Protein AF-A0A372Q1Y4-F1 (afdb_monomer_lite)

Structure (mmCIF, N/CA/C/O backbone):
data_AF-A0A372Q1Y4-F1
#
_entry.id   AF-A0A372Q1Y4-F1
#
loop_
_atom_site.group_PDB
_atom_site.id
_atom_site.type_symbol
_atom_site.label_atom_id
_atom_site.label_alt_id
_atom_site.label_comp_id
_atom_site.label_asym_id
_atom_site.label_entity_id
_atom_site.label_seq_id
_atom_site.pdbx_PDB_ins_code
_atom_site.Cartn_x
_atom_site.Cartn_y
_atom_site.Cartn_z
_atom_site.occupancy
_atom_site.B_iso_or_equiv
_atom_site.auth_seq_id
_atom_site.auth_comp_id
_atom_site.auth_asym_id
_atom_site.auth_atom_id
_atom_site.pdbx_PDB_model_num
ATOM 1 N N . MET A 1 1 ? 36.941 8.340 -60.053 1.00 60.41 1 MET A N 1
ATOM 2 C CA . MET A 1 1 ? 35.469 8.529 -60.071 1.00 60.41 1 MET A CA 1
ATOM 3 C C . MET A 1 1 ? 34.721 7.320 -59.508 1.00 60.41 1 MET A C 1
ATOM 5 O O . MET A 1 1 ? 34.097 7.475 -58.472 1.00 60.41 1 MET A O 1
ATOM 9 N N . SER A 1 2 ? 34.765 6.121 -60.115 1.00 71.88 2 SER A N 1
ATOM 10 C CA . SER A 1 2 ? 34.005 4.960 -59.588 1.00 71.88 2 SER A CA 1
ATOM 11 C C . SER A 1 2 ? 34.626 4.290 -58.348 1.00 71.88 2 SER A C 1
ATOM 13 O O . SER A 1 2 ? 33.888 3.687 -57.572 1.00 71.88 2 SER A O 1
ATOM 15 N N . SER A 1 3 ? 35.947 4.364 -58.161 1.00 78.44 3 SER A N 1
ATOM 16 C CA . SER A 1 3 ? 36.663 3.805 -57.001 1.00 78.44 3 SER A CA 1
ATOM 17 C C . SER A 1 3 ? 36.432 4.617 -55.728 1.00 78.44 3 SER A C 1
ATOM 19 O O . SER A 1 3 ? 36.141 4.055 -54.679 1.00 78.44 3 SER A O 1
ATOM 21 N N . ASP A 1 4 ? 36.501 5.939 -55.846 1.00 87.44 4 ASP A N 1
ATOM 22 C CA . ASP A 1 4 ? 36.501 6.865 -54.706 1.00 87.44 4 ASP A CA 1
ATOM 23 C C . ASP A 1 4 ? 35.121 6.904 -54.036 1.00 87.44 4 ASP A C 1
ATOM 25 O O . ASP A 1 4 ? 35.006 6.922 -52.813 1.00 87.44 4 ASP A O 1
ATOM 29 N N . LEU A 1 5 ? 34.059 6.794 -54.845 1.00 90.62 5 LEU A N 1
ATOM 30 C CA . LEU A 1 5 ? 32.686 6.671 -54.361 1.00 90.62 5 LEU A CA 1
ATOM 31 C C . LEU A 1 5 ? 32.463 5.366 -53.576 1.00 90.62 5 LEU A C 1
ATOM 33 O O . LEU A 1 5 ? 31.770 5.374 -52.564 1.00 90.62 5 LEU A O 1
ATOM 37 N N . LYS A 1 6 ? 33.066 4.249 -54.009 1.00 91.19 6 LYS A N 1
ATOM 38 C CA . LYS A 1 6 ? 32.956 2.960 -53.302 1.00 91.19 6 LYS A CA 1
ATOM 39 C C . LYS A 1 6 ? 33.645 2.998 -51.940 1.00 91.19 6 LYS A C 1
ATOM 41 O O . LYS A 1 6 ? 33.107 2.450 -50.988 1.00 91.19 6 LYS A O 1
ATOM 46 N N . VAL A 1 7 ? 34.802 3.655 -51.839 1.00 92.25 7 VAL A N 1
ATOM 47 C CA . VAL A 1 7 ? 35.518 3.817 -50.561 1.00 92.25 7 VAL A CA 1
ATOM 48 C C . VAL A 1 7 ? 34.683 4.635 -49.572 1.00 92.25 7 VAL A C 1
ATOM 50 O O . VAL A 1 7 ? 34.485 4.197 -48.442 1.00 92.25 7 VAL A O 1
ATOM 53 N N . LEU A 1 8 ? 34.112 5.760 -50.019 1.00 93.81 8 LEU A N 1
ATOM 54 C CA . LEU A 1 8 ? 33.247 6.606 -49.186 1.00 93.81 8 LEU A CA 1
ATOM 55 C C . LEU A 1 8 ? 31.998 5.871 -48.678 1.00 93.81 8 LEU A C 1
ATOM 57 O O . LEU A 1 8 ? 31.610 6.058 -47.527 1.00 93.81 8 LEU A O 1
ATOM 61 N N . ILE A 1 9 ? 31.375 5.029 -49.511 1.00 94.06 9 ILE A N 1
ATOM 62 C CA . ILE A 1 9 ? 30.21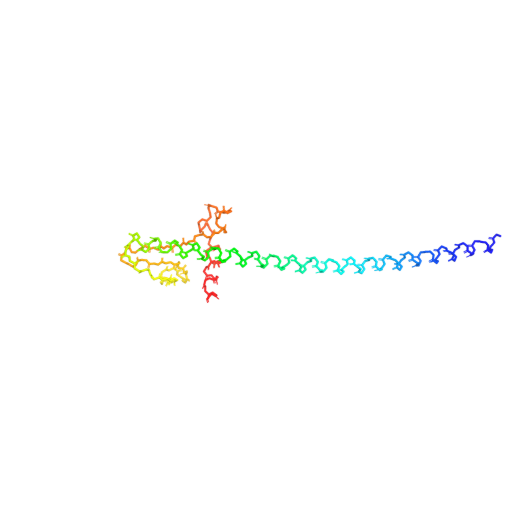9 4.215 -49.101 1.00 94.06 9 ILE A CA 1
ATOM 63 C C . ILE A 1 9 ? 30.619 3.253 -47.977 1.00 94.06 9 ILE A C 1
ATOM 65 O O . ILE A 1 9 ? 29.974 3.253 -46.931 1.00 94.06 9 ILE A O 1
ATOM 69 N N . THR A 1 10 ? 31.717 2.511 -48.141 1.00 94.25 10 THR A N 1
ATOM 70 C CA . THR A 1 10 ? 32.200 1.565 -47.122 1.00 94.25 10 THR A CA 1
ATOM 71 C C . THR A 1 10 ? 32.541 2.265 -45.800 1.00 94.25 10 THR A C 1
ATOM 73 O O . THR A 1 10 ? 32.226 1.758 -44.724 1.00 94.25 10 THR A O 1
ATOM 76 N N . GLU A 1 11 ? 33.155 3.451 -45.851 1.00 95.25 11 GLU A N 1
ATOM 77 C CA . GLU A 1 11 ? 33.456 4.241 -44.650 1.00 95.25 11 GLU A CA 1
ATOM 78 C C . GLU A 1 11 ? 32.190 4.717 -43.924 1.00 95.25 11 GLU A C 1
ATOM 80 O O . GLU A 1 11 ? 32.138 4.705 -42.690 1.00 95.25 11 GLU A O 1
ATOM 85 N N . LEU A 1 12 ? 31.163 5.136 -44.667 1.00 95.94 12 LEU A N 1
ATOM 86 C CA . LEU A 1 12 ? 29.878 5.539 -44.095 1.00 95.94 12 LEU A CA 1
ATOM 87 C C . LEU A 1 12 ? 29.132 4.346 -43.488 1.00 95.94 12 LEU A C 1
ATOM 89 O O . LEU A 1 12 ? 28.604 4.463 -42.384 1.00 95.94 12 LEU A O 1
ATOM 93 N N . GLU A 1 13 ? 29.131 3.192 -44.154 1.00 95.88 13 GLU A N 1
ATOM 94 C CA . GLU A 1 13 ? 28.538 1.954 -43.633 1.00 95.88 13 GLU A CA 1
ATOM 95 C C . GLU A 1 13 ? 29.213 1.503 -42.330 1.00 95.88 13 GLU A C 1
ATOM 97 O O . GLU A 1 13 ? 28.530 1.132 -41.368 1.00 95.88 13 GLU A O 1
ATOM 102 N N . ALA A 1 14 ? 30.544 1.604 -42.255 1.00 95.44 14 ALA A N 1
ATOM 103 C CA . ALA A 1 14 ? 31.298 1.308 -41.041 1.00 95.44 14 ALA A CA 1
ATOM 104 C C . ALA A 1 14 ? 30.930 2.263 -39.890 1.00 95.44 14 ALA A C 1
ATOM 106 O O . ALA A 1 14 ? 30.671 1.805 -38.777 1.00 95.44 14 ALA A O 1
ATOM 107 N N . LYS A 1 15 ? 30.831 3.575 -40.158 1.00 96.38 15 LYS A N 1
ATOM 108 C CA . LYS A 1 15 ? 30.415 4.577 -39.157 1.00 96.38 15 LYS A CA 1
ATOM 109 C C . LYS A 1 15 ? 28.994 4.340 -38.651 1.00 96.38 15 LYS A C 1
ATOM 111 O O . LYS A 1 15 ? 28.773 4.364 -37.446 1.00 96.38 15 LYS A O 1
ATOM 116 N N . ILE A 1 16 ? 28.049 4.054 -39.549 1.00 97.06 16 ILE A N 1
ATOM 117 C CA . ILE A 1 16 ? 26.661 3.731 -39.181 1.00 97.06 16 ILE A CA 1
ATOM 118 C C . ILE A 1 16 ? 26.619 2.491 -38.284 1.00 97.06 16 ILE A C 1
ATOM 120 O O . ILE A 1 16 ? 25.847 2.443 -37.327 1.00 97.06 16 ILE A O 1
ATOM 124 N N . THR A 1 17 ? 27.433 1.481 -38.587 1.00 96.38 17 THR A N 1
ATOM 125 C CA . THR A 1 17 ? 27.488 0.243 -37.801 1.00 96.38 17 THR A CA 1
ATOM 126 C C . THR A 1 17 ? 28.058 0.490 -36.404 1.00 96.38 17 THR A C 1
ATOM 128 O O . THR A 1 17 ? 27.474 0.031 -35.423 1.00 96.38 17 THR A O 1
ATOM 131 N N . ASP A 1 18 ? 29.141 1.264 -36.297 1.00 96.31 18 ASP A N 1
ATOM 132 C CA . ASP A 1 18 ? 29.730 1.645 -35.008 1.00 96.31 18 ASP A CA 1
ATOM 133 C C . ASP A 1 18 ? 28.753 2.477 -34.158 1.00 96.31 18 ASP A C 1
ATOM 135 O O . ASP A 1 18 ? 28.542 2.185 -32.981 1.00 96.31 18 ASP A O 1
ATOM 139 N N . GLU A 1 19 ? 28.075 3.463 -34.753 1.00 96.75 19 GLU A N 1
ATOM 140 C CA . GLU A 1 19 ? 27.062 4.256 -34.048 1.00 96.75 19 GLU A CA 1
ATOM 141 C C . GLU A 1 19 ? 25.874 3.409 -33.585 1.00 96.75 19 GLU A C 1
ATOM 143 O O . GLU A 1 19 ? 25.440 3.544 -32.439 1.00 96.75 19 GLU A O 1
ATOM 148 N N . LYS A 1 20 ? 25.375 2.489 -34.421 1.00 96.94 20 LYS A N 1
ATOM 149 C CA . LYS A 1 20 ? 24.313 1.548 -34.027 1.00 96.94 20 LYS A CA 1
ATOM 150 C C . LYS A 1 20 ? 24.725 0.710 -32.819 1.00 96.94 20 LYS A C 1
ATOM 152 O O . LYS A 1 20 ? 23.959 0.633 -31.859 1.00 96.94 20 LYS A O 1
ATOM 157 N N . ALA A 1 21 ? 25.939 0.158 -32.823 1.00 96.50 21 ALA A N 1
ATOM 158 C CA . ALA A 1 21 ? 26.454 -0.614 -31.695 1.00 96.50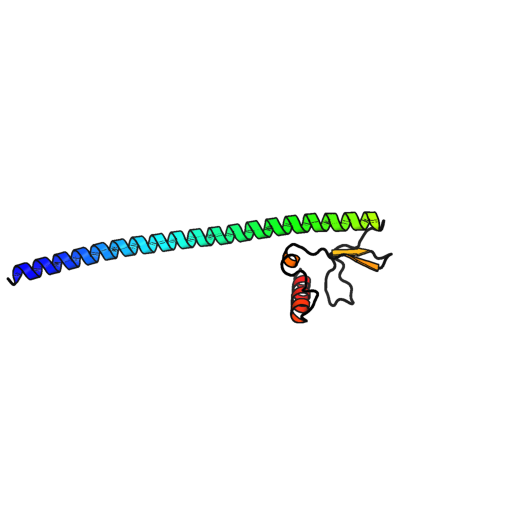 21 ALA A CA 1
ATOM 159 C C . ALA A 1 21 ? 26.536 0.237 -30.412 1.00 96.50 21 ALA A C 1
ATOM 161 O O . ALA A 1 21 ? 26.139 -0.210 -29.333 1.00 96.50 21 ALA A O 1
ATOM 162 N N . ARG A 1 22 ? 26.975 1.500 -30.515 1.00 96.75 22 ARG A N 1
ATOM 163 C CA . ARG A 1 22 ? 26.988 2.437 -29.375 1.00 96.75 22 ARG A CA 1
ATOM 164 C C . ARG A 1 22 ? 25.582 2.711 -28.840 1.00 96.75 22 ARG A C 1
ATOM 166 O O . ARG A 1 22 ? 25.389 2.715 -27.622 1.00 96.75 22 ARG A O 1
ATOM 173 N N . PHE A 1 23 ? 24.601 2.916 -29.719 1.00 97.50 23 PHE A N 1
ATOM 174 C CA . PHE A 1 23 ? 23.211 3.125 -29.311 1.00 97.50 23 PHE A CA 1
ATOM 175 C C . PHE A 1 23 ? 22.612 1.889 -28.638 1.00 97.50 23 PHE A C 1
ATOM 177 O O . PHE A 1 23 ? 21.936 2.035 -27.622 1.00 97.50 23 PHE A O 1
ATOM 184 N N . GLU A 1 24 ? 22.896 0.679 -29.118 1.00 97.06 24 GLU A N 1
ATOM 185 C CA . GLU A 1 24 ? 22.444 -0.559 -28.468 1.00 97.06 24 GLU A CA 1
ATOM 186 C C . GLU A 1 24 ? 23.001 -0.702 -27.044 1.00 97.06 24 GLU A C 1
ATOM 188 O O . GLU A 1 24 ? 22.261 -1.019 -26.103 1.00 97.06 24 GLU A O 1
ATOM 193 N N . VAL A 1 25 ? 24.285 -0.389 -26.846 1.00 97.50 25 VAL A N 1
ATOM 194 C CA . VAL A 1 25 ? 24.905 -0.367 -25.510 1.00 97.50 25 VAL A CA 1
ATOM 195 C C . VAL A 1 25 ? 24.258 0.689 -24.605 1.00 97.50 25 VAL A C 1
ATOM 197 O O . VAL A 1 25 ? 24.055 0.451 -23.414 1.00 97.50 25 VAL A O 1
ATOM 200 N N . LEU A 1 26 ? 23.902 1.861 -25.135 1.00 97.75 26 LEU A N 1
ATOM 201 C CA . LEU A 1 26 ? 23.205 2.890 -24.356 1.00 97.75 26 LEU A CA 1
ATOM 202 C C . LEU A 1 26 ? 21.779 2.462 -23.989 1.00 97.75 26 LEU A C 1
ATOM 204 O O . LEU A 1 26 ? 21.374 2.620 -22.839 1.00 97.75 26 LEU A O 1
ATOM 208 N N . ILE A 1 27 ? 21.034 1.875 -24.927 1.00 97.94 27 ILE A N 1
ATOM 209 C CA . ILE A 1 27 ? 19.667 1.388 -24.700 1.00 97.94 27 ILE A CA 1
ATOM 210 C C . ILE A 1 27 ? 19.653 0.305 -23.621 1.00 97.94 27 ILE A C 1
ATOM 212 O O . ILE A 1 27 ? 18.800 0.326 -22.734 1.00 97.94 27 ILE A O 1
ATOM 216 N N . THR A 1 28 ? 20.593 -0.639 -23.672 1.00 97.44 28 THR A N 1
ATOM 217 C CA . THR A 1 28 ? 20.694 -1.703 -22.662 1.00 97.44 28 THR A CA 1
ATOM 218 C C . THR A 1 28 ? 20.998 -1.141 -21.274 1.00 97.44 28 THR A C 1
ATOM 220 O O . THR A 1 28 ? 20.311 -1.509 -20.320 1.00 97.44 28 THR A O 1
ATOM 223 N N . LYS A 1 29 ? 21.926 -0.182 -21.159 1.00 97.69 29 LYS A N 1
ATOM 224 C CA . LYS A 1 29 ? 22.201 0.521 -19.892 1.00 97.69 29 LYS A CA 1
ATOM 225 C C . LYS A 1 29 ? 20.986 1.289 -19.370 1.00 97.69 29 LYS A C 1
ATOM 227 O O . LYS A 1 29 ? 20.681 1.214 -18.185 1.00 97.69 29 LYS A O 1
ATOM 232 N N . LEU A 1 30 ? 20.263 1.997 -20.239 1.00 97.81 30 LEU A N 1
ATOM 233 C CA . LEU A 1 30 ? 19.053 2.727 -19.847 1.00 97.81 30 LEU A CA 1
ATOM 234 C C . LEU A 1 30 ? 17.966 1.785 -19.324 1.00 97.81 30 LEU A C 1
ATOM 236 O O . LEU A 1 30 ? 17.355 2.078 -18.302 1.00 97.81 30 LEU A O 1
ATOM 240 N N . LYS A 1 31 ? 17.762 0.632 -19.971 1.00 97.75 31 LYS A N 1
ATOM 241 C CA . LYS A 1 31 ? 16.812 -0.387 -19.500 1.00 97.75 31 LYS A CA 1
ATOM 242 C C . LYS A 1 31 ? 17.196 -0.948 -18.130 1.00 97.75 31 LYS A C 1
ATOM 244 O O . LYS A 1 31 ? 16.320 -1.134 -17.292 1.00 97.75 31 LYS A O 1
ATOM 249 N N . GLN A 1 32 ? 18.485 -1.196 -17.896 1.00 96.50 32 GLN A N 1
ATOM 250 C CA . GLN A 1 32 ? 18.979 -1.650 -16.592 1.00 96.50 32 GLN A CA 1
ATOM 251 C C . GLN A 1 32 ? 18.735 -0.600 -15.504 1.00 96.50 32 GLN A C 1
ATOM 253 O O . GLN A 1 32 ? 18.171 -0.924 -14.462 1.00 96.50 32 GLN A O 1
ATOM 258 N N . ASN A 1 33 ? 19.081 0.661 -15.774 1.00 97.44 33 ASN A N 1
ATOM 259 C CA . ASN A 1 33 ? 18.850 1.759 -14.837 1.00 97.44 33 ASN A CA 1
ATOM 260 C C . ASN A 1 33 ? 17.358 1.956 -14.547 1.00 97.44 33 ASN A C 1
ATOM 262 O O . ASN A 1 33 ? 16.991 2.191 -13.400 1.00 97.44 33 ASN A O 1
ATOM 266 N N . GLN A 1 34 ? 16.496 1.837 -15.562 1.00 97.50 34 GLN A N 1
ATOM 267 C CA . GLN A 1 34 ? 15.049 1.938 -15.377 1.00 97.50 34 GLN A CA 1
ATOM 268 C C . GLN A 1 34 ? 14.537 0.835 -14.446 1.00 97.50 34 GLN A C 1
ATOM 270 O O . GLN A 1 34 ? 13.854 1.136 -13.475 1.00 97.50 34 GLN A O 1
ATOM 275 N N . ALA A 1 35 ? 14.939 -0.417 -14.679 1.00 96.94 35 ALA A N 1
ATOM 276 C CA . ALA A 1 35 ? 14.557 -1.532 -13.817 1.00 96.94 35 ALA A CA 1
ATOM 277 C C . ALA A 1 35 ? 15.046 -1.348 -12.367 1.00 96.94 35 ALA A C 1
ATOM 279 O O . ALA A 1 35 ? 14.336 -1.691 -11.423 1.00 96.94 35 ALA A O 1
ATOM 280 N N . GLU A 1 36 ? 16.241 -0.780 -12.172 1.00 97.69 36 GLU A N 1
ATOM 281 C CA . GLU A 1 36 ? 16.752 -0.465 -10.837 1.00 97.69 36 GLU A CA 1
ATOM 282 C C . GLU A 1 36 ? 15.945 0.650 -10.154 1.00 97.69 36 GLU A C 1
ATOM 284 O O . GLU A 1 36 ? 15.630 0.546 -8.966 1.00 97.69 36 GLU A O 1
ATOM 289 N N . ILE A 1 37 ? 15.591 1.708 -10.889 1.00 97.69 37 ILE A N 1
ATOM 290 C CA . ILE A 1 37 ? 14.756 2.800 -10.377 1.00 97.69 37 ILE A CA 1
ATOM 291 C C . ILE A 1 37 ? 13.376 2.271 -9.988 1.00 97.69 37 ILE A C 1
ATOM 293 O O . ILE A 1 37 ? 12.929 2.541 -8.875 1.00 97.69 37 ILE A O 1
ATOM 297 N N . ASP A 1 38 ? 12.743 1.473 -10.845 1.00 97.25 38 ASP A N 1
ATOM 298 C CA . ASP A 1 38 ? 11.421 0.899 -10.587 1.00 97.25 38 ASP A CA 1
ATOM 299 C C . ASP A 1 38 ? 11.440 0.017 -9.328 1.00 97.25 38 ASP A C 1
ATOM 301 O O . ASP A 1 38 ? 10.577 0.140 -8.458 1.00 97.25 38 ASP A O 1
ATOM 305 N N . ALA A 1 39 ? 12.480 -0.810 -9.165 1.00 96.69 39 ALA A N 1
ATOM 306 C CA . ALA A 1 39 ? 12.660 -1.622 -7.962 1.00 96.69 39 ALA A CA 1
ATOM 307 C C . ALA A 1 39 ? 12.851 -0.768 -6.694 1.00 96.69 39 ALA A C 1
ATOM 309 O O . ALA A 1 39 ? 12.323 -1.101 -5.629 1.00 96.69 39 ALA A O 1
ATOM 310 N N . ARG A 1 40 ? 13.588 0.347 -6.789 1.00 97.56 40 ARG A N 1
ATOM 311 C CA . ARG A 1 40 ? 13.769 1.286 -5.669 1.00 97.56 40 ARG A CA 1
ATOM 312 C C . ARG A 1 40 ? 12.474 2.016 -5.316 1.00 97.56 40 ARG A C 1
ATOM 314 O O . ARG A 1 40 ? 12.204 2.175 -4.129 1.00 97.56 40 ARG A O 1
ATOM 321 N N . ILE A 1 41 ? 11.686 2.435 -6.307 1.00 96.88 41 ILE A N 1
ATOM 322 C CA . ILE A 1 41 ? 10.378 3.073 -6.095 1.00 96.88 41 ILE A CA 1
ATOM 323 C C . ILE A 1 41 ? 9.454 2.112 -5.351 1.00 96.88 41 ILE A C 1
ATOM 325 O O . ILE A 1 41 ? 8.957 2.462 -4.285 1.00 96.88 41 ILE A O 1
ATOM 329 N N . LEU A 1 42 ? 9.321 0.880 -5.844 1.00 96.06 42 LEU A N 1
ATOM 330 C CA . LEU A 1 42 ? 8.458 -0.129 -5.233 1.00 96.06 42 LEU A CA 1
ATOM 331 C C . LEU A 1 42 ? 8.839 -0.399 -3.770 1.00 96.06 42 LEU A C 1
ATOM 333 O O . LEU A 1 42 ? 7.973 -0.498 -2.903 1.00 96.06 42 LEU A O 1
ATOM 337 N N . LYS A 1 43 ? 10.142 -0.454 -3.470 1.00 95.56 43 LYS A N 1
ATOM 338 C CA . LYS A 1 43 ? 10.623 -0.605 -2.093 1.00 95.56 43 LYS A CA 1
ATOM 339 C C . LYS A 1 43 ? 10.282 0.605 -1.216 1.00 95.56 43 LYS A C 1
ATOM 341 O O . LYS A 1 43 ? 9.856 0.433 -0.079 1.00 95.56 43 LYS A O 1
ATOM 346 N N . LEU A 1 44 ? 10.458 1.823 -1.727 1.00 94.88 44 LEU A N 1
ATOM 347 C CA . LEU A 1 44 ? 10.141 3.044 -0.980 1.00 94.88 44 LEU A CA 1
ATOM 348 C C . LEU A 1 44 ? 8.644 3.171 -0.684 1.00 94.88 44 LEU A C 1
ATOM 350 O O . LEU A 1 44 ? 8.285 3.605 0.411 1.00 94.88 44 LEU A O 1
ATOM 354 N N . GLU A 1 45 ? 7.789 2.780 -1.628 1.00 92.81 45 GLU A N 1
ATOM 355 C CA . GLU A 1 45 ? 6.335 2.748 -1.446 1.00 92.81 45 GLU A CA 1
ATOM 356 C C . GLU A 1 45 ? 5.934 1.749 -0.354 1.00 92.81 45 GLU A C 1
ATOM 358 O O . GLU A 1 45 ? 5.158 2.098 0.538 1.00 92.81 45 GLU A O 1
ATOM 363 N N . GLN A 1 46 ? 6.520 0.547 -0.359 1.00 87.50 46 GLN A N 1
ATOM 364 C CA . GLN A 1 46 ? 6.318 -0.448 0.700 1.00 87.50 46 GLN A CA 1
ATOM 365 C C . GLN A 1 46 ? 6.780 0.077 2.068 1.00 87.50 46 GLN A C 1
ATOM 367 O O . GLN A 1 46 ? 5.999 0.092 3.020 1.00 87.50 46 GLN A O 1
ATOM 372 N N . ASP A 1 47 ? 8.006 0.602 2.157 1.00 90.50 47 ASP A N 1
ATOM 373 C CA . ASP A 1 47 ? 8.559 1.166 3.395 1.00 90.50 47 ASP A CA 1
ATOM 374 C C . ASP A 1 47 ? 7.723 2.355 3.913 1.00 90.50 47 ASP A C 1
ATOM 376 O O . ASP A 1 47 ? 7.675 2.639 5.116 1.00 90.50 47 ASP A O 1
ATOM 380 N N . GLN A 1 48 ? 7.109 3.133 3.018 1.00 86.31 48 GLN A N 1
ATOM 381 C CA . GLN A 1 48 ? 6.201 4.211 3.397 1.00 86.31 48 GLN A CA 1
ATOM 382 C C . GLN A 1 48 ? 4.882 3.662 3.947 1.00 86.31 48 GLN A C 1
ATOM 384 O O . GLN A 1 48 ? 4.486 4.084 5.037 1.00 86.31 48 GLN A O 1
ATOM 389 N N . ALA A 1 49 ? 4.254 2.709 3.254 1.00 81.25 49 ALA A N 1
ATOM 390 C CA . ALA A 1 49 ? 3.013 2.075 3.691 1.00 81.25 49 ALA A CA 1
ATOM 391 C C . ALA A 1 49 ? 3.165 1.444 5.086 1.00 81.25 49 ALA A C 1
ATOM 393 O O . ALA A 1 49 ? 2.398 1.756 5.996 1.00 81.25 49 ALA A O 1
ATOM 394 N N . GLU A 1 50 ? 4.236 0.679 5.318 1.00 85.88 50 GLU A N 1
ATOM 395 C CA . GLU A 1 50 ? 4.509 0.065 6.625 1.00 85.88 50 GLU A CA 1
ATOM 396 C C . GLU A 1 50 ? 4.690 1.103 7.747 1.00 85.88 50 GLU A C 1
ATOM 398 O O . GLU A 1 50 ? 4.241 0.918 8.887 1.00 85.88 50 GLU A O 1
ATOM 403 N N . ARG A 1 51 ? 5.356 2.227 7.451 1.00 84.75 51 ARG A N 1
ATOM 404 C CA . ARG A 1 51 ? 5.541 3.316 8.423 1.00 84.75 51 ARG A CA 1
ATOM 405 C C . ARG A 1 51 ? 4.227 4.009 8.754 1.00 84.75 51 ARG A C 1
ATOM 407 O O . ARG A 1 51 ? 4.031 4.387 9.914 1.00 84.75 51 ARG A O 1
ATOM 414 N N . GLU A 1 52 ? 3.362 4.210 7.768 1.00 83.94 52 GLU A N 1
ATOM 415 C CA . GLU A 1 52 ? 2.030 4.781 7.964 1.00 83.94 52 GLU A CA 1
ATOM 416 C C . GLU A 1 52 ? 1.144 3.843 8.787 1.00 83.94 52 GLU A C 1
ATOM 418 O O . GLU A 1 52 ? 0.588 4.280 9.797 1.00 83.94 52 GLU A O 1
ATOM 423 N N . ASP A 1 53 ? 1.125 2.547 8.477 1.00 82.69 53 ASP A N 1
ATOM 424 C CA . ASP A 1 53 ? 0.380 1.537 9.236 1.00 82.69 53 ASP A CA 1
ATOM 425 C C . ASP A 1 53 ? 0.825 1.473 10.698 1.00 82.69 53 ASP A C 1
ATOM 427 O O . ASP A 1 53 ? 0.007 1.488 11.625 1.00 82.69 53 ASP A O 1
ATOM 431 N N . LYS A 1 54 ? 2.139 1.507 10.945 1.00 84.69 54 LYS A N 1
ATOM 432 C CA . LYS A 1 54 ? 2.688 1.533 12.307 1.00 84.69 54 LYS A CA 1
ATOM 433 C C . LYS A 1 54 ? 2.265 2.785 13.080 1.00 84.69 54 LYS A C 1
ATOM 435 O O . LYS A 1 54 ? 1.992 2.705 14.284 1.00 84.69 54 LYS A O 1
ATOM 440 N N . LYS A 1 55 ? 2.222 3.948 12.421 1.00 84.44 55 LYS A N 1
ATOM 441 C CA . LYS A 1 55 ? 1.745 5.200 13.032 1.00 84.44 55 LYS A CA 1
ATOM 442 C C . LYS A 1 55 ? 0.249 5.128 13.330 1.00 84.44 55 LYS A C 1
ATOM 444 O O . LYS A 1 55 ? -0.139 5.465 14.449 1.00 84.44 55 LYS A O 1
ATOM 449 N N . ASN A 1 56 ? -0.551 4.648 12.379 1.00 83.94 56 ASN A N 1
ATOM 450 C CA . ASN A 1 56 ? -1.998 4.497 12.517 1.00 83.94 56 ASN A CA 1
ATOM 451 C C . ASN A 1 56 ? -2.340 3.561 13.681 1.00 83.94 56 ASN A C 1
ATOM 453 O O . ASN A 1 56 ? -3.092 3.952 14.569 1.00 83.94 56 ASN A O 1
ATOM 457 N N . ARG A 1 57 ? -1.685 2.396 13.776 1.00 85.56 57 ARG A N 1
ATOM 458 C CA . ARG A 1 57 ? -1.865 1.459 14.897 1.00 85.56 57 ARG A CA 1
ATOM 459 C C . ARG A 1 57 ? -1.522 2.090 16.249 1.00 85.56 57 ARG A C 1
ATOM 461 O O . ARG A 1 57 ? -2.272 1.958 17.212 1.00 85.56 57 ARG A O 1
ATOM 468 N N . LYS A 1 58 ? -0.406 2.828 16.337 1.00 88.62 58 LYS A N 1
ATOM 469 C CA . LYS A 1 58 ? -0.017 3.534 17.574 1.00 88.62 58 LYS A CA 1
ATOM 470 C C . LYS A 1 58 ? -1.045 4.598 17.970 1.00 88.62 58 LYS A C 1
ATOM 472 O O . LYS A 1 58 ? -1.287 4.799 19.161 1.00 88.62 58 LYS A O 1
ATOM 477 N N . PHE A 1 59 ? -1.613 5.299 16.992 1.00 88.38 59 PHE A N 1
ATOM 478 C CA . PHE A 1 59 ? -2.658 6.292 17.217 1.00 88.38 59 PHE A CA 1
ATOM 479 C C . PHE A 1 59 ? -3.963 5.637 17.686 1.00 88.38 59 PHE A C 1
ATOM 481 O O . PHE A 1 59 ? -4.489 6.027 18.725 1.00 88.38 59 PHE A O 1
ATOM 488 N N . GLN A 1 60 ? -4.400 4.572 17.014 1.00 87.94 60 GLN A N 1
ATOM 489 C CA . GLN A 1 60 ? -5.569 3.772 17.379 1.00 87.94 60 GLN A CA 1
ATOM 490 C C . GLN A 1 60 ? -5.487 3.261 18.823 1.00 87.94 60 GLN A C 1
ATOM 492 O O . GLN A 1 60 ? -6.394 3.508 19.617 1.00 87.94 60 GLN A O 1
ATOM 497 N N . THR A 1 61 ? -4.358 2.663 19.225 1.00 91.31 61 THR A N 1
ATOM 498 C CA . THR A 1 61 ? -4.148 2.225 20.617 1.00 91.31 61 THR A CA 1
ATOM 499 C C . THR A 1 61 ? -4.282 3.377 21.619 1.00 91.31 61 THR A C 1
ATOM 501 O O . THR A 1 61 ? -4.857 3.194 22.691 1.00 91.31 61 THR A O 1
ATOM 504 N N . ARG A 1 62 ? -3.782 4.577 21.290 1.00 93.56 62 ARG A N 1
ATOM 505 C CA . ARG A 1 62 ? -3.921 5.758 22.159 1.00 93.56 62 ARG A CA 1
ATOM 506 C C . ARG A 1 62 ? -5.375 6.210 22.281 1.00 93.56 62 ARG A C 1
ATOM 508 O O . ARG A 1 62 ? -5.809 6.483 23.394 1.00 93.56 62 ARG A O 1
ATOM 515 N N . CYS A 1 63 ? -6.125 6.256 21.181 1.00 91.88 63 CYS A N 1
ATOM 516 C CA . CYS A 1 63 ? -7.549 6.602 21.198 1.00 91.88 63 CYS A CA 1
ATOM 517 C C . CYS A 1 63 ? -8.363 5.628 22.058 1.00 91.88 63 CYS A C 1
ATOM 519 O O . CYS A 1 63 ? -9.145 6.062 22.901 1.00 91.88 63 CYS A O 1
ATOM 521 N N . ILE A 1 64 ? -8.126 4.323 21.900 1.00 93.00 64 ILE A N 1
ATOM 522 C CA . ILE A 1 64 ? -8.787 3.279 22.694 1.00 93.00 64 ILE A CA 1
ATOM 523 C C . ILE A 1 64 ? -8.455 3.437 24.184 1.00 93.00 64 ILE A C 1
ATOM 525 O O . ILE A 1 64 ? -9.349 3.351 25.025 1.00 93.00 64 ILE A O 1
ATOM 529 N N . GLN A 1 65 ? -7.189 3.706 24.522 1.00 95.25 65 GLN A N 1
ATOM 530 C CA . GLN A 1 65 ? -6.761 3.918 25.907 1.00 95.25 65 GLN A CA 1
ATOM 531 C C . GLN A 1 65 ? -7.429 5.151 26.534 1.00 95.25 65 GLN A C 1
ATOM 533 O O . GLN A 1 65 ? -7.929 5.063 27.653 1.00 95.25 65 GLN A O 1
ATOM 538 N N . ILE A 1 66 ? -7.503 6.269 25.805 1.00 95.12 66 ILE A N 1
ATOM 539 C CA . ILE A 1 66 ? -8.194 7.483 26.264 1.00 95.12 66 ILE A CA 1
ATOM 540 C C . ILE A 1 66 ? -9.687 7.202 26.485 1.00 95.12 66 ILE A C 1
ATOM 542 O O . ILE A 1 66 ? -10.233 7.552 27.528 1.00 95.12 66 ILE A O 1
ATOM 546 N N . ALA A 1 67 ? -10.352 6.531 25.540 1.00 94.75 67 ALA A N 1
ATOM 547 C CA . ALA A 1 67 ? -11.769 6.194 25.667 1.00 94.75 67 ALA A CA 1
ATOM 548 C C . ALA A 1 67 ? -12.037 5.262 26.862 1.00 94.75 67 ALA A C 1
ATOM 550 O O . ALA A 1 67 ? -12.996 5.471 27.603 1.00 94.75 67 ALA A O 1
ATOM 551 N N . LYS A 1 68 ? -11.149 4.289 27.103 1.00 96.00 68 LYS A N 1
ATOM 552 C CA . LYS A 1 68 ? -11.180 3.420 28.287 1.00 96.00 68 LYS A CA 1
ATOM 553 C C . LYS A 1 68 ? -11.105 4.212 29.591 1.00 96.00 68 LYS A C 1
ATOM 555 O O . LYS A 1 68 ? -11.837 3.893 30.524 1.00 96.00 68 LYS A O 1
ATOM 560 N N . GLU A 1 69 ? -10.238 5.218 29.666 1.00 97.12 69 GLU A N 1
ATOM 561 C CA . GLU A 1 69 ? -10.102 6.076 30.850 1.00 97.12 69 GLU A CA 1
ATOM 562 C C . GLU A 1 69 ? -11.333 6.969 31.057 1.00 97.12 69 GLU A C 1
ATOM 564 O O . GLU A 1 69 ? -11.843 7.045 32.172 1.00 97.12 69 GLU A O 1
ATOM 569 N N . ILE A 1 70 ? -11.862 7.579 29.989 1.00 96.31 70 ILE A N 1
ATOM 570 C CA . ILE A 1 70 ? -13.052 8.447 30.046 1.00 96.31 70 ILE A CA 1
ATOM 571 C C . ILE A 1 70 ? -14.304 7.662 30.453 1.00 96.31 70 ILE A C 1
ATOM 573 O O . ILE A 1 70 ? -15.085 8.119 31.285 1.00 96.31 70 ILE A O 1
ATOM 577 N N . LEU A 1 71 ? -14.512 6.486 29.858 1.00 95.81 71 LEU A N 1
ATOM 578 C CA . LEU A 1 71 ? -15.694 5.659 30.109 1.00 95.81 71 LEU A CA 1
ATOM 579 C C . LEU A 1 71 ? -15.540 4.781 31.357 1.00 95.81 71 LEU A C 1
ATOM 581 O O . LEU A 1 71 ? -16.522 4.205 31.823 1.00 95.81 71 LEU A O 1
ATOM 585 N N . ASN A 1 72 ? -14.325 4.682 31.910 1.00 95.94 72 ASN A N 1
ATOM 586 C CA . ASN A 1 72 ? -13.976 3.788 33.014 1.00 95.94 72 ASN A CA 1
ATOM 587 C C . ASN A 1 72 ? -14.486 2.349 32.778 1.00 95.94 72 ASN A C 1
ATOM 589 O O . ASN A 1 72 ? -15.051 1.696 33.657 1.00 95.94 72 ASN A O 1
ATOM 593 N N . GLU A 1 73 ? -14.331 1.875 31.543 1.00 94.75 73 GLU A N 1
ATOM 594 C CA . GLU A 1 73 ? -14.807 0.579 31.069 1.00 94.75 73 GLU A CA 1
ATOM 595 C C . GLU A 1 73 ? -13.746 -0.042 30.161 1.00 94.75 73 GLU A C 1
ATOM 597 O O . GLU A 1 73 ? -13.140 0.637 29.334 1.00 94.75 73 GLU A O 1
ATOM 602 N N . LYS A 1 74 ? -13.522 -1.352 30.294 1.00 94.50 74 LYS A N 1
ATOM 603 C CA . LYS A 1 74 ? -12.647 -2.084 29.379 1.00 94.50 74 LYS A CA 1
ATOM 604 C C . LYS A 1 74 ? -13.400 -2.358 28.065 1.00 94.50 74 LYS A C 1
ATOM 606 O O . LYS A 1 74 ? -14.425 -3.034 28.124 1.00 94.50 74 LYS A O 1
ATOM 611 N N . PRO A 1 75 ? -12.898 -1.900 26.905 1.00 95.31 75 PRO A N 1
ATOM 612 C CA . PRO A 1 75 ? -13.553 -2.164 25.631 1.00 95.31 75 PRO A CA 1
ATOM 613 C C . 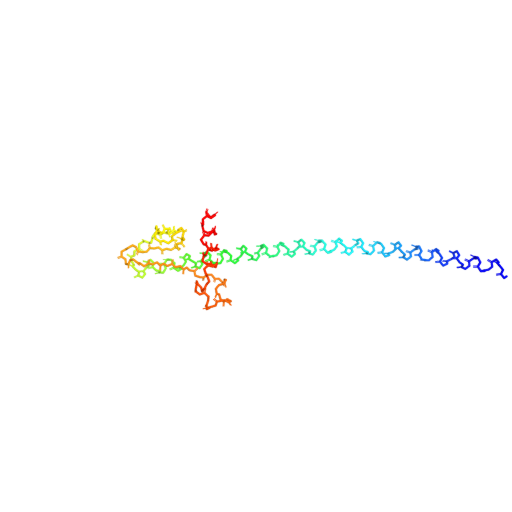PRO A 1 75 ? -13.366 -3.613 25.175 1.00 95.31 75 PRO A C 1
ATOM 615 O O . PRO A 1 75 ? -12.369 -4.265 25.506 1.00 95.31 75 PRO A O 1
ATOM 618 N N . ILE A 1 76 ? -14.297 -4.072 24.345 1.00 93.75 76 ILE A N 1
ATOM 619 C CA . ILE A 1 76 ? -14.128 -5.213 23.445 1.00 93.75 76 ILE A CA 1
ATOM 620 C C . ILE A 1 76 ? -13.399 -4.689 22.205 1.00 93.75 76 ILE A C 1
ATOM 622 O O . ILE A 1 76 ? -13.907 -3.792 21.542 1.00 93.75 76 ILE A O 1
ATOM 626 N N . ILE A 1 77 ? -12.201 -5.196 21.933 1.00 92.19 77 ILE A N 1
ATOM 627 C CA . ILE A 1 77 ? -11.371 -4.793 20.787 1.00 92.19 77 ILE A CA 1
ATOM 628 C C . ILE A 1 77 ? -11.781 -5.605 19.557 1.00 92.19 77 ILE A C 1
ATOM 630 O O . ILE A 1 77 ? -12.142 -6.769 19.726 1.00 92.19 77 ILE A O 1
ATOM 634 N N . GLU A 1 78 ? -11.714 -5.005 18.362 1.00 88.25 78 GLU A N 1
ATOM 635 C CA . GLU A 1 78 ? -12.030 -5.676 17.083 1.00 88.25 78 GLU A CA 1
ATOM 636 C C . GLU A 1 78 ? -13.421 -6.341 17.126 1.00 88.25 78 GLU A C 1
ATOM 638 O O . GLU A 1 78 ? -13.622 -7.520 16.828 1.00 88.25 78 GLU A O 1
ATOM 643 N N . TYR A 1 79 ? -14.414 -5.580 17.589 1.00 89.25 79 TYR A N 1
ATOM 644 C CA . TYR A 1 79 ? -15.760 -6.092 17.792 1.00 89.25 79 TYR A CA 1
ATOM 645 C C . TYR A 1 79 ? -16.520 -6.155 16.467 1.00 89.25 79 TYR A C 1
ATOM 647 O O . TYR A 1 79 ? -16.732 -5.132 15.820 1.00 89.25 79 TYR A O 1
ATOM 655 N N . ARG A 1 80 ? -16.997 -7.349 16.099 1.00 88.31 80 ARG A N 1
ATOM 656 C CA . ARG A 1 80 ? -17.844 -7.579 14.919 1.00 88.31 80 ARG A CA 1
ATOM 657 C C . ARG A 1 80 ? -19.309 -7.783 15.332 1.00 88.31 80 ARG A C 1
ATOM 659 O O . ARG A 1 80 ? -19.710 -8.913 15.627 1.00 88.31 80 ARG A O 1
ATOM 666 N N . PRO A 1 81 ? -20.130 -6.723 15.412 1.00 84.75 81 PRO A N 1
ATOM 667 C CA . PRO A 1 81 ? -21.534 -6.863 15.781 1.00 84.75 81 PRO A CA 1
ATOM 668 C C . PRO A 1 81 ? -22.342 -7.617 14.707 1.00 84.75 81 PRO A C 1
ATOM 670 O O . PRO A 1 81 ? -22.235 -7.293 13.521 1.00 84.75 81 PRO A O 1
ATOM 673 N N . PRO A 1 82 ? -23.247 -8.542 15.096 1.00 85.12 82 PRO A N 1
ATOM 674 C CA . PRO A 1 82 ? -24.067 -9.310 14.151 1.00 85.12 82 PRO A CA 1
ATOM 675 C C . PRO A 1 82 ? -24.932 -8.457 13.213 1.00 85.12 82 PRO A C 1
ATOM 677 O O . PRO A 1 82 ? -25.262 -8.887 12.115 1.00 85.12 82 PRO A O 1
ATOM 680 N N . PHE A 1 83 ? -25.300 -7.245 13.638 1.00 82.62 83 PHE A N 1
ATOM 681 C CA . PHE A 1 83 ? -26.155 -6.337 12.872 1.00 82.62 83 PHE A CA 1
ATOM 682 C C . PHE A 1 83 ? -25.397 -5.477 11.847 1.00 82.62 83 PHE A C 1
ATOM 684 O O . PHE A 1 83 ? -26.042 -4.761 11.086 1.00 82.62 83 PHE A O 1
ATOM 691 N N . LEU A 1 84 ? -24.058 -5.523 11.812 1.00 80.38 84 LEU A N 1
ATOM 692 C CA . LEU A 1 84 ? -23.250 -4.786 10.830 1.00 80.38 84 LEU A CA 1
ATOM 693 C C . LEU A 1 84 ? -22.672 -5.678 9.721 1.00 80.38 84 LEU A C 1
ATOM 695 O O . LEU A 1 84 ? -21.660 -5.326 9.124 1.00 80.38 84 LEU A O 1
ATOM 699 N N . ASN A 1 85 ? -23.294 -6.827 9.430 1.00 81.69 85 ASN A N 1
ATOM 700 C CA . ASN A 1 85 ? -22.951 -7.688 8.285 1.00 81.69 85 ASN A CA 1
ATOM 701 C C . ASN A 1 85 ? -21.445 -8.007 8.142 1.00 81.69 85 ASN A C 1
ATOM 703 O O . ASN A 1 85 ? -20.926 -8.127 7.034 1.00 81.69 85 ASN A O 1
ATOM 707 N N . GLY A 1 86 ? -20.742 -8.164 9.268 1.00 80.56 86 GLY A N 1
ATOM 708 C CA . GLY A 1 86 ? -19.318 -8.504 9.294 1.00 80.56 86 GLY A CA 1
ATOM 709 C C . GLY A 1 86 ? -18.353 -7.318 9.323 1.00 80.56 86 GLY A C 1
ATOM 710 O O . GLY A 1 86 ? -17.151 -7.563 9.309 1.00 80.56 86 GLY A O 1
ATOM 711 N N . LEU A 1 87 ? -18.838 -6.071 9.408 1.00 84.44 87 LEU A N 1
ATOM 712 C CA . LEU A 1 87 ? -17.978 -4.930 9.735 1.00 84.44 87 LEU A CA 1
ATOM 713 C C . LEU A 1 87 ? -17.346 -5.106 11.117 1.00 84.44 87 LEU A C 1
ATOM 715 O O . LEU A 1 87 ? -18.001 -5.540 12.070 1.00 84.44 87 LEU A O 1
ATOM 719 N N . GLU A 1 88 ? -16.084 -4.712 11.213 1.00 87.56 88 GLU A N 1
ATOM 720 C CA . GLU A 1 88 ? -15.300 -4.719 12.440 1.00 87.56 88 GLU A CA 1
ATOM 721 C C . GLU A 1 88 ? -15.178 -3.295 12.981 1.00 87.56 88 GLU A C 1
ATOM 723 O O . GLU A 1 88 ? -14.920 -2.363 12.227 1.00 87.56 88 GLU A O 1
ATOM 728 N N . LEU A 1 89 ? -15.405 -3.136 14.282 1.00 89.38 89 LEU A N 1
ATOM 729 C CA . LEU A 1 89 ? -15.214 -1.887 15.009 1.00 89.38 89 LEU A CA 1
ATOM 730 C C . LEU A 1 89 ? -13.937 -1.981 15.839 1.00 89.38 89 LEU A C 1
ATOM 732 O O . LEU A 1 89 ? -13.738 -2.976 16.543 1.00 89.38 89 LEU A O 1
ATOM 736 N N . ASP A 1 90 ? -13.129 -0.924 15.850 1.00 90.50 90 ASP A N 1
ATOM 737 C CA . ASP A 1 90 ? -11.867 -0.909 16.602 1.00 90.50 90 ASP A CA 1
ATOM 738 C C . ASP A 1 90 ? -12.040 -1.201 18.100 1.00 90.50 90 ASP A C 1
ATOM 740 O O . ASP A 1 90 ? -11.262 -1.949 18.702 1.00 90.50 90 ASP A O 1
ATOM 744 N N . ALA A 1 91 ? -13.056 -0.601 18.722 1.00 94.19 91 ALA A N 1
ATOM 745 C CA . ALA A 1 91 ? -13.396 -0.857 20.114 1.00 94.19 91 ALA A CA 1
ATOM 746 C C . ALA A 1 91 ? -14.889 -0.655 20.395 1.00 94.19 91 ALA A C 1
ATOM 748 O O . ALA A 1 91 ? -15.526 0.259 19.877 1.00 94.19 91 ALA A O 1
ATOM 749 N N . PHE A 1 92 ? -15.446 -1.471 21.286 1.00 94.88 92 PHE A N 1
ATOM 750 C CA . PHE A 1 92 ? -16.832 -1.375 21.726 1.00 94.88 92 PHE A CA 1
ATOM 751 C C . PHE A 1 92 ? -16.942 -1.385 23.251 1.00 94.88 92 PHE A C 1
ATOM 753 O O . PHE A 1 92 ? -16.412 -2.262 23.931 1.00 94.88 92 PHE A O 1
ATOM 760 N N . PHE A 1 93 ? -17.658 -0.405 23.787 1.00 95.06 93 PHE A N 1
ATOM 761 C CA . PHE A 1 93 ? -17.914 -0.203 25.208 1.00 95.06 93 PHE A CA 1
ATOM 762 C C . PHE A 1 93 ? -19.350 -0.632 25.505 1.00 95.06 93 PHE A C 1
ATOM 764 O O . PHE A 1 93 ? -20.310 0.069 25.172 1.00 95.06 93 PHE A O 1
ATOM 771 N N . GLN A 1 94 ? -19.501 -1.826 26.074 1.00 92.25 94 GLN A N 1
ATOM 772 C CA . GLN A 1 94 ? -20.777 -2.528 26.185 1.00 92.25 94 GLN A CA 1
ATOM 773 C C . GLN A 1 94 ? -21.752 -1.836 27.141 1.00 92.25 94 GLN A C 1
ATOM 775 O O . GLN A 1 94 ? -22.944 -1.754 26.836 1.00 92.25 94 GLN A O 1
ATOM 780 N N . LYS A 1 95 ? -21.267 -1.322 28.276 1.00 94.56 95 LYS A N 1
ATOM 781 C CA . LYS A 1 95 ? -22.091 -0.668 29.302 1.00 94.56 95 LYS A CA 1
ATOM 782 C C . LYS A 1 95 ? -22.796 0.560 28.741 1.00 94.56 95 LYS A C 1
ATOM 784 O O . LYS A 1 95 ? -23.983 0.753 28.995 1.00 94.56 95 LYS A O 1
ATOM 789 N N . TYR A 1 96 ? -22.073 1.366 27.968 1.00 93.00 96 TYR A N 1
ATOM 790 C CA . TYR A 1 96 ? -22.599 2.592 27.366 1.00 93.00 96 TYR A CA 1
ATOM 791 C C . TYR A 1 96 ? -23.133 2.393 25.944 1.00 93.00 96 TYR A C 1
ATOM 793 O O . TYR A 1 96 ? -23.754 3.303 25.401 1.00 93.00 96 TYR A O 1
ATOM 801 N N . ARG A 1 97 ? -22.922 1.209 25.352 1.00 92.06 97 ARG A N 1
ATOM 802 C CA . ARG A 1 97 ? -23.226 0.891 23.946 1.00 92.06 97 ARG A CA 1
ATOM 803 C C . ARG A 1 97 ? -22.574 1.877 22.970 1.00 92.06 97 ARG A C 1
ATOM 805 O O . ARG A 1 97 ? -23.194 2.296 21.996 1.00 92.06 97 ARG A O 1
ATOM 812 N N . ILE A 1 98 ? -21.324 2.245 23.243 1.00 92.44 98 ILE A N 1
ATOM 813 C CA . ILE A 1 98 ? -20.537 3.166 22.414 1.00 92.44 98 ILE A CA 1
ATOM 814 C C . ILE A 1 98 ? -19.545 2.355 21.584 1.00 92.44 98 ILE A C 1
ATOM 816 O O . ILE A 1 98 ? -18.788 1.553 22.123 1.00 92.44 98 ILE A O 1
ATOM 820 N N . ALA A 1 99 ? -19.533 2.594 20.276 1.00 91.88 99 ALA A N 1
ATOM 821 C CA . ALA A 1 99 ? -18.507 2.100 19.369 1.00 91.88 99 ALA A CA 1
ATOM 822 C C . ALA A 1 99 ? -17.473 3.199 19.098 1.00 91.88 99 ALA A C 1
ATOM 824 O O . ALA A 1 99 ? -17.830 4.368 18.943 1.00 91.88 99 ALA A O 1
ATOM 825 N N . LEU A 1 100 ? -16.206 2.814 19.024 1.00 90.81 100 LEU A N 1
ATOM 826 C CA . LEU A 1 100 ? -15.094 3.650 18.604 1.00 90.81 100 LEU A CA 1
ATOM 827 C C . LEU A 1 100 ? -14.512 3.054 17.323 1.00 90.81 100 LEU A C 1
ATOM 829 O O . LEU A 1 100 ? -14.221 1.864 17.287 1.00 90.81 100 LEU A O 1
ATOM 833 N N . GLU A 1 101 ? -14.326 3.906 16.319 1.00 88.88 101 GLU A N 1
ATOM 834 C CA . GLU A 1 101 ? -13.676 3.593 15.047 1.00 88.88 101 GLU A CA 1
ATOM 835 C C . GLU A 1 101 ? -12.672 4.711 14.749 1.00 88.88 101 GLU A C 1
ATOM 837 O O . GLU A 1 101 ? -13.044 5.886 14.640 1.00 88.88 101 GLU A O 1
ATOM 842 N N . VAL A 1 102 ? -11.386 4.378 14.692 1.00 84.75 102 VAL A N 1
ATOM 843 C CA . VAL A 1 102 ? -10.296 5.337 14.545 1.00 84.75 102 VAL A CA 1
ATOM 844 C C . VAL A 1 102 ? -9.974 5.506 13.071 1.00 84.75 102 VAL A C 1
ATOM 846 O O . VAL A 1 102 ? -9.359 4.667 12.419 1.00 84.75 102 VAL A O 1
ATOM 849 N 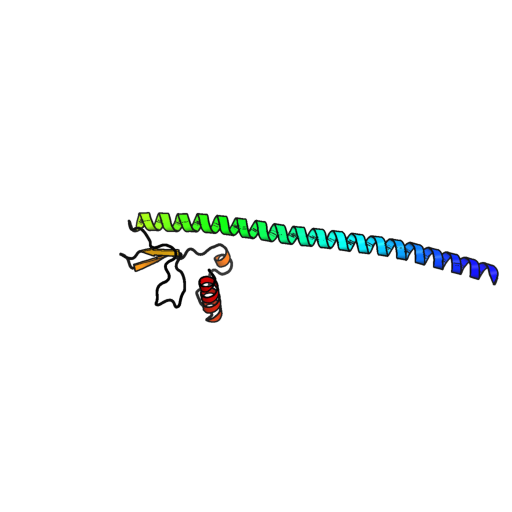N . GLN A 1 103 ? -10.331 6.670 12.545 1.00 75.81 103 GLN A N 1
ATOM 850 C CA . GLN A 1 103 ? -10.042 7.010 11.160 1.00 75.81 103 GLN A CA 1
ATOM 851 C C . GLN A 1 103 ? -8.563 7.386 10.981 1.00 75.81 103 GLN A C 1
ATOM 853 O O . GLN A 1 103 ? -8.071 8.350 11.569 1.00 75.81 103 GLN A O 1
ATOM 858 N N . GLY A 1 104 ? -7.849 6.610 10.161 1.00 70.00 104 GLY A N 1
ATOM 859 C CA . GLY A 1 104 ? -6.448 6.858 9.807 1.00 70.00 104 GLY A CA 1
ATOM 860 C C . GLY A 1 104 ? -6.250 7.956 8.749 1.00 70.00 104 GLY A C 1
ATOM 861 O O . GLY A 1 104 ? -7.195 8.600 8.289 1.00 70.00 104 GLY A O 1
ATOM 862 N N . ALA A 1 105 ? -4.999 8.133 8.305 1.00 62.84 105 ALA A N 1
ATOM 863 C CA . ALA A 1 105 ? -4.598 9.153 7.322 1.00 62.84 105 ALA A CA 1
ATOM 864 C C . ALA A 1 105 ? -5.390 9.110 5.996 1.00 62.84 105 ALA A C 1
ATOM 866 O O . ALA A 1 105 ? -5.621 10.151 5.382 1.00 62.84 105 ALA A O 1
ATOM 867 N N . GLN A 1 106 ? -5.897 7.938 5.599 1.00 60.12 106 GLN A N 1
ATOM 868 C CA . GLN A 1 106 ? -6.751 7.762 4.417 1.00 60.12 106 GLN A CA 1
ATOM 869 C C . GLN A 1 106 ? -8.017 8.644 4.447 1.00 60.12 106 GLN A C 1
ATOM 871 O O . GLN A 1 106 ? -8.568 8.980 3.401 1.00 60.12 106 GLN A O 1
ATOM 876 N N . HIS A 1 107 ? -8.478 9.045 5.635 1.00 55.34 107 HIS A N 1
ATOM 877 C CA . HIS A 1 107 ? -9.662 9.891 5.795 1.00 55.34 107 HIS A CA 1
ATOM 878 C C . HIS A 1 107 ? -9.343 11.393 5.826 1.00 55.34 107 HIS A C 1
ATOM 880 O O . HIS A 1 107 ? -10.248 12.200 5.630 1.00 55.34 107 HIS A O 1
ATOM 886 N N . GLN A 1 108 ? -8.073 11.794 5.988 1.00 54.84 108 GLN A N 1
ATOM 887 C CA . GLN A 1 108 ? -7.680 13.211 5.921 1.00 54.84 108 GLN A CA 1
ATOM 888 C C . GLN A 1 108 ? -7.887 13.792 4.515 1.00 54.84 108 GLN A C 1
ATOM 890 O O . GLN A 1 108 ? -8.317 14.934 4.379 1.00 54.84 108 GLN A O 1
ATOM 895 N N . LEU A 1 109 ? -7.647 12.992 3.471 1.00 52.47 109 LEU A N 1
ATOM 896 C CA . LEU A 1 109 ? -7.849 13.387 2.070 1.00 52.47 109 LEU A CA 1
ATOM 897 C C . LEU A 1 109 ? -9.329 13.373 1.645 1.00 52.47 109 LEU A C 1
ATOM 899 O O . LEU A 1 109 ? -9.703 13.999 0.654 1.00 52.47 109 LEU A O 1
ATOM 903 N N . HIS A 1 110 ? -10.189 12.686 2.401 1.00 52.50 110 HIS A N 1
ATOM 904 C CA . HIS A 1 110 ? -11.605 12.502 2.086 1.00 52.50 110 HIS A CA 1
ATOM 905 C C . HIS A 1 110 ? -12.480 12.746 3.320 1.00 52.50 110 HIS A C 1
ATOM 907 O O . HIS A 1 110 ? -13.290 11.900 3.702 1.00 52.50 110 HIS A O 1
ATOM 913 N N . SER A 1 111 ? -12.354 13.937 3.911 1.00 49.06 111 SER A N 1
ATOM 914 C CA . SER A 1 111 ? -13.061 14.363 5.131 1.00 49.06 111 SER A CA 1
ATOM 915 C C . SER A 1 111 ? -14.598 14.320 5.049 1.00 49.06 111 SER A C 1
ATOM 917 O O . SER A 1 111 ? -15.274 14.506 6.056 1.00 49.06 111 SER A O 1
ATOM 919 N N . THR A 1 112 ? -15.177 14.064 3.870 1.00 47.53 112 THR A N 1
ATOM 920 C CA . THR A 1 112 ? -16.629 14.086 3.628 1.00 47.53 112 THR A CA 1
ATOM 921 C C . THR A 1 112 ? -17.222 12.768 3.114 1.00 47.53 112 THR A C 1
ATOM 923 O O . THR A 1 112 ? -18.375 12.762 2.677 1.00 47.53 112 THR A O 1
ATOM 926 N N . SER A 1 113 ? -16.501 11.643 3.139 1.00 47.44 113 SER A N 1
ATOM 927 C CA . SER A 1 113 ? -16.981 10.372 2.559 1.00 47.44 113 SER A CA 1
ATOM 928 C C . SER A 1 113 ? -17.433 9.357 3.615 1.00 47.44 113 SER A C 1
ATOM 930 O O . SER A 1 113 ? -16.925 8.242 3.671 1.00 47.44 113 SER A O 1
ATOM 932 N N . TRP A 1 114 ? -18.420 9.713 4.430 1.00 50.81 114 TRP A N 1
ATOM 933 C CA . TRP A 1 114 ? -19.117 8.756 5.294 1.00 50.81 114 TRP A CA 1
ATOM 934 C C . TRP A 1 114 ? -20.034 7.874 4.445 1.00 50.81 114 TRP A C 1
ATOM 936 O O . TRP A 1 114 ? -20.971 8.438 3.899 1.00 50.81 114 TRP A O 1
ATOM 946 N N . TYR A 1 115 ? -19.742 6.574 4.265 1.00 57.72 115 TYR A N 1
ATOM 947 C CA . TYR A 1 115 ? -20.568 5.558 3.564 1.00 57.72 115 TYR A CA 1
ATOM 948 C C . TYR A 1 115 ? -21.493 6.083 2.444 1.00 57.72 115 TYR A C 1
ATOM 950 O O . TYR A 1 115 ? -22.631 5.647 2.307 1.00 57.72 115 TYR A O 1
ATOM 958 N N . LYS A 1 116 ? -21.033 7.062 1.651 1.00 58.00 116 LYS A N 1
ATOM 959 C CA . LYS A 1 116 ? -21.909 7.771 0.702 1.00 58.00 116 LYS A CA 1
ATOM 960 C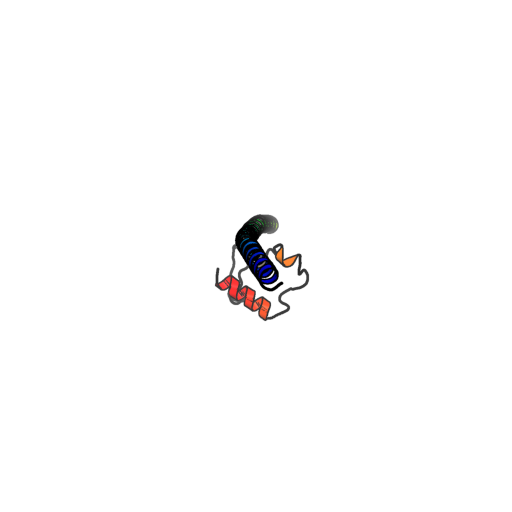 C . LYS A 1 116 ? -22.305 6.876 -0.463 1.00 58.00 116 LYS A C 1
ATOM 962 O O . LYS A 1 116 ? -23.262 7.171 -1.165 1.00 58.00 116 LYS A O 1
ATOM 967 N N . ASP A 1 117 ? -21.529 5.821 -0.665 1.00 70.00 117 ASP A N 1
ATOM 968 C CA . ASP A 1 117 ? -21.664 4.871 -1.744 1.00 70.00 117 ASP A CA 1
ATOM 969 C C . ASP A 1 117 ? -21.720 3.464 -1.145 1.00 70.00 117 ASP A C 1
ATOM 971 O O . ASP A 1 117 ? -20.851 3.084 -0.350 1.00 70.00 117 ASP A O 1
ATOM 975 N N . VAL A 1 118 ? -22.740 2.706 -1.548 1.00 75.81 118 VAL A N 1
ATOM 976 C CA . VAL A 1 118 ? -22.927 1.291 -1.205 1.00 75.81 118 VAL A CA 1
ATOM 977 C C . VAL A 1 118 ? -21.681 0.493 -1.574 1.00 75.81 118 VAL A C 1
ATOM 979 O O . VAL A 1 118 ? -21.239 -0.339 -0.790 1.00 75.81 118 VAL A O 1
ATOM 982 N N . LYS A 1 119 ? -21.029 0.831 -2.691 1.00 80.56 119 LYS A N 1
ATOM 983 C CA . LYS A 1 119 ? -19.811 0.153 -3.133 1.00 80.56 119 LYS A CA 1
ATOM 984 C C . LYS A 1 119 ? -18.649 0.329 -2.156 1.00 80.56 119 LYS A C 1
ATOM 986 O O . LYS A 1 119 ? -17.932 -0.621 -1.877 1.00 80.56 119 LYS A O 1
ATOM 991 N N . LYS A 1 120 ? -18.480 1.523 -1.575 1.00 75.62 120 LYS A N 1
ATOM 992 C CA . LYS A 1 120 ? -17.428 1.755 -0.567 1.00 75.62 120 LYS A CA 1
ATOM 993 C C . LYS A 1 120 ? -17.698 0.986 0.721 1.00 75.62 120 LYS A C 1
ATOM 995 O O . LYS A 1 120 ? -16.756 0.526 1.358 1.00 75.62 120 LYS A O 1
ATOM 1000 N N . LEU A 1 121 ? -18.967 0.875 1.112 1.00 76.69 121 LEU A N 1
ATOM 1001 C CA . LEU A 1 121 ? -19.368 0.052 2.248 1.00 76.69 121 LEU A CA 1
ATOM 1002 C C . LEU A 1 121 ? -19.069 -1.428 1.966 1.00 76.69 121 LEU A C 1
ATOM 1004 O O . LEU A 1 121 ? -18.444 -2.081 2.795 1.00 76.69 121 LEU A O 1
ATOM 1008 N N . GLU A 1 122 ? -19.441 -1.932 0.789 1.00 81.00 122 GLU A N 1
ATOM 1009 C CA . GLU A 1 122 ? -19.141 -3.301 0.351 1.00 81.00 122 GLU A CA 1
ATOM 1010 C C . GLU A 1 122 ? -17.636 -3.578 0.302 1.00 81.00 122 GLU A C 1
ATOM 1012 O O . GLU A 1 122 ? -17.191 -4.612 0.792 1.00 81.00 122 GLU A O 1
ATOM 1017 N N . ASP A 1 123 ? -16.832 -2.655 -0.227 1.00 81.19 123 ASP A N 1
ATOM 1018 C CA . ASP A 1 123 ? -15.374 -2.790 -0.279 1.00 81.19 123 ASP A CA 1
ATOM 1019 C C . ASP A 1 123 ? -14.764 -2.916 1.128 1.00 81.19 123 ASP A C 1
ATOM 1021 O O . ASP A 1 123 ? -13.866 -3.733 1.343 1.00 81.19 123 ASP A O 1
ATOM 1025 N N . ILE A 1 124 ? -15.273 -2.153 2.104 1.00 76.56 124 ILE A N 1
ATOM 1026 C CA . ILE A 1 124 ? -14.843 -2.239 3.508 1.00 76.56 124 ILE A CA 1
ATOM 1027 C C . ILE A 1 124 ? -15.268 -3.576 4.123 1.00 76.56 124 ILE A C 1
ATOM 1029 O O . ILE A 1 124 ? -14.426 -4.261 4.699 1.00 76.56 124 ILE A O 1
ATOM 1033 N N . VAL A 1 125 ? -16.530 -3.986 3.948 1.00 78.00 125 VAL A N 1
ATOM 1034 C CA . VAL A 1 125 ? -17.029 -5.288 4.428 1.00 78.00 125 VAL A CA 1
ATOM 1035 C C . VAL A 1 125 ? -16.186 -6.430 3.856 1.00 78.00 125 VAL A C 1
ATOM 1037 O O . VAL A 1 125 ? -15.719 -7.291 4.597 1.00 78.00 125 VAL A O 1
ATOM 1040 N N . ASN A 1 126 ? -15.924 -6.412 2.548 1.00 83.81 126 ASN A N 1
ATOM 1041 C CA . ASN A 1 126 ? -15.114 -7.419 1.866 1.00 83.81 126 ASN A CA 1
ATOM 1042 C C . ASN A 1 126 ? -13.665 -7.438 2.366 1.00 83.81 126 ASN A C 1
ATOM 1044 O O . ASN A 1 126 ? -13.044 -8.500 2.421 1.00 83.81 126 ASN A O 1
ATOM 1048 N N . ARG A 1 127 ? -13.098 -6.274 2.702 1.00 80.00 127 ARG A N 1
ATOM 1049 C CA . ARG A 1 127 ? -11.758 -6.171 3.288 1.00 80.00 127 ARG A CA 1
ATOM 1050 C C . ARG A 1 127 ? -11.726 -6.763 4.694 1.00 80.00 127 ARG A C 1
ATOM 1052 O O . ARG A 1 127 ? -10.827 -7.544 4.983 1.00 80.00 127 ARG A O 1
ATOM 1059 N N . ASP A 1 128 ? -12.681 -6.410 5.547 1.00 79.69 128 ASP A N 1
ATOM 1060 C CA . ASP A 1 128 ? -12.701 -6.859 6.942 1.00 79.69 128 ASP A CA 1
ATOM 1061 C C . ASP A 1 128 ? -13.0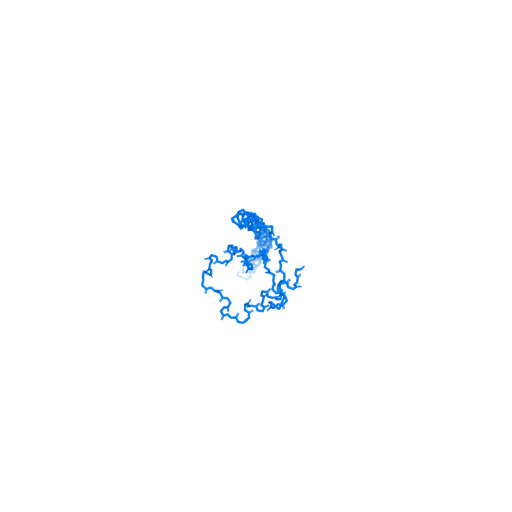31 -8.357 7.056 1.00 79.69 128 ASP A C 1
ATOM 1063 O O . ASP A 1 128 ? -12.501 -9.042 7.924 1.00 79.69 128 ASP A O 1
ATOM 1067 N N . GLN A 1 129 ? -13.797 -8.916 6.113 1.00 79.25 129 GLN A N 1
ATOM 1068 C CA . GLN A 1 129 ? -13.987 -10.368 5.990 1.00 79.25 129 GLN A CA 1
ATOM 1069 C C . GLN A 1 129 ? -12.718 -11.133 5.584 1.00 79.25 129 GLN A C 1
ATOM 1071 O O . GLN A 1 129 ? -12.629 -12.333 5.837 1.00 79.25 129 GLN A O 1
ATOM 1076 N N . LYS A 1 130 ? -11.757 -10.473 4.925 1.00 77.62 130 LYS A N 1
ATOM 1077 C CA . LYS A 1 130 ? -10.485 -11.081 4.497 1.00 77.62 130 LYS A CA 1
ATOM 1078 C C . LYS A 1 130 ? -9.380 -10.999 5.556 1.00 77.62 130 LYS A C 1
ATOM 1080 O O . LYS A 1 130 ? -8.323 -11.585 5.329 1.00 77.62 130 LYS A O 1
ATOM 1085 N N . LYS A 1 131 ? -9.598 -10.258 6.647 1.00 68.88 131 LYS A N 1
ATOM 1086 C CA . LYS A 1 131 ? -8.729 -10.251 7.831 1.00 68.88 131 LYS A CA 1
ATOM 1087 C C . LYS A 1 131 ? -9.060 -11.439 8.726 1.00 68.88 131 LYS A C 1
ATOM 1089 O O . LYS A 1 131 ? -8.103 -12.158 9.077 1.00 68.88 131 LYS A O 1
#

Secondary structure (DSSP, 8-state):
-HHHHHHHHHHHHHHHHHHHHHHHHHHHHHHHHHHHHHHHHHHHHHHHHHHHHHHHHHHHHHHHHHHHHHHTSPPEEEE--GGGTT--EEEEETTTTEEE----GGGTTTTT-SS-SHHHHHHHHHHHHT-

Radius of gyration: 30.91 Å; chains: 1; bounding box: 63×25×93 Å

Foldseek 3Di:
DVVVVVVVVVVVVVVVVVVVVVVVVVVVVVVVVVVVVVVVVVVVVVVVVVVQVVVQVVVLVVVQVVVCVVVVARWDAQDQDPVLLQQTFGTAGVVVRDTHHRDGPVCVVPVPCDPPDPVVSVVRSVVSVVD

pLDDT: mean 86.33, std 12.79, range [47.44, 97.94]

Sequence (131 aa):
MSSDLKVLITELEAKITDEKARFEVLITKLKQNQAEIDARILKLEQDQAEREDKKNRKFQTRCIQIAKEILNEKPIIEYRPPFLNGLELDAFFQKYRIALEVQGAQHQLHSTSWYKDVKKLEDIVNRDQKK